Protein AF-A0A919BCG2-F1 (afdb_monomer_lite)

Foldseek 3Di:
DDQPDDPVLVVLLVVLVVCVVVVNHDPVSVVSNVVSVVSSVVSVCVVVDPPPPPPVPPPDDDD

Radius of gyration: 19.43 Å; chains: 1; bounding box: 44×54×30 Å

pLDDT: mean 78.11, std 19.55, range [44.62, 97.75]

Secondary structure (DSSP, 8-state):
----S-HHHHHHHHHHHHHHHTT---HHHHHHHHHHHHHHHHHHHTTS---------------

Sequence (63 aa):
MDIKMDSDKVKRLNVLFEKVLAESANIIEQKELELLYKEFFEDGREQLGPIAVQRNPDNSLAG

Organism: NCBI:txid1673741

Structure (mmCIF, N/CA/C/O backbone):
data_AF-A0A919BCG2-F1
#
_entry.id   AF-A0A919BCG2-F1
#
loop_
_atom_site.group_PDB
_atom_site.id
_atom_site.type_symbol
_atom_site.label_atom_id
_atom_site.label_alt_id
_atom_site.label_comp_id
_atom_site.label_asym_id
_atom_site.label_entity_id
_atom_site.label_seq_id
_atom_site.pdbx_PDB_ins_code
_atom_site.Cartn_x
_atom_site.Cartn_y
_atom_site.Cartn_z
_atom_site.occupancy
_atom_site.B_iso_or_equiv
_atom_site.auth_seq_id
_atom_site.auth_comp_id
_atom_site.auth_asym_id
_atom_site.auth_atom_id
_atom_site.pdbx_PDB_model_num
ATOM 1 N N . MET A 1 1 ? 8.333 0.185 -20.901 1.00 46.69 1 MET A N 1
ATOM 2 C CA . MET A 1 1 ? 8.730 0.686 -19.571 1.00 46.69 1 MET A CA 1
ATOM 3 C C . MET A 1 1 ? 8.388 -0.443 -18.627 1.00 46.69 1 MET A C 1
ATOM 5 O O . MET A 1 1 ? 7.268 -0.521 -18.142 1.00 46.69 1 MET A O 1
ATOM 9 N N . ASP A 1 2 ? 9.284 -1.419 -18.547 1.00 55.16 2 ASP A N 1
ATOM 10 C CA . ASP A 1 2 ? 9.065 -2.629 -17.765 1.00 55.16 2 ASP A CA 1
ATOM 11 C C . ASP A 1 2 ? 9.377 -2.290 -16.311 1.00 55.16 2 ASP A C 1
ATOM 13 O O . ASP A 1 2 ? 10.525 -2.026 -15.956 1.00 55.16 2 ASP A O 1
ATOM 17 N N . ILE A 1 3 ? 8.325 -2.196 -15.501 1.00 56.16 3 ILE A N 1
ATOM 18 C CA . ILE A 1 3 ? 8.432 -2.125 -14.046 1.00 56.16 3 ILE A CA 1
ATOM 19 C C . ILE A 1 3 ? 9.063 -3.458 -13.621 1.00 56.16 3 ILE A C 1
ATOM 21 O O . ILE A 1 3 ? 8.515 -4.517 -13.924 1.00 56.16 3 ILE A O 1
ATOM 25 N N . LYS A 1 4 ? 10.241 -3.419 -13.000 1.00 70.94 4 LYS A N 1
ATOM 26 C CA . LYS A 1 4 ? 11.023 -4.599 -12.592 1.00 70.94 4 LYS A CA 1
ATOM 27 C C . LYS A 1 4 ? 10.479 -5.214 -11.292 1.00 70.94 4 LYS A C 1
ATOM 29 O O . LYS A 1 4 ? 10.819 -6.353 -10.974 1.00 70.94 4 LYS A O 1
ATOM 34 N N . MET A 1 5 ? 9.631 -4.488 -10.560 1.00 80.56 5 MET A N 1
ATOM 35 C CA . MET A 1 5 ? 8.918 -4.981 -9.380 1.00 80.56 5 MET A CA 1
ATOM 36 C C . MET A 1 5 ? 8.065 -6.221 -9.693 1.00 80.56 5 MET A C 1
ATOM 38 O O . MET A 1 5 ? 7.339 -6.279 -10.686 1.00 80.56 5 MET A O 1
ATOM 42 N N . ASP A 1 6 ? 8.134 -7.206 -8.797 1.00 86.50 6 ASP A N 1
ATOM 43 C CA . ASP A 1 6 ? 7.439 -8.486 -8.927 1.00 86.50 6 ASP A CA 1
ATOM 44 C C . ASP 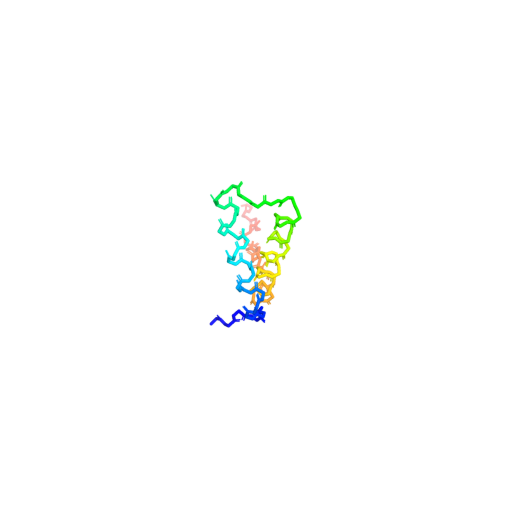A 1 6 ? 5.905 -8.330 -9.029 1.00 86.50 6 ASP A C 1
ATOM 46 O O . ASP A 1 6 ? 5.295 -7.487 -8.363 1.00 86.50 6 ASP A O 1
ATOM 50 N N . SER A 1 7 ? 5.264 -9.174 -9.846 1.00 87.69 7 SER A N 1
ATOM 51 C CA . SER A 1 7 ? 3.817 -9.119 -10.098 1.00 87.69 7 SER A CA 1
ATOM 52 C C . SER A 1 7 ? 2.979 -9.258 -8.825 1.00 87.69 7 SER A C 1
ATOM 54 O O . SER A 1 7 ? 1.952 -8.590 -8.688 1.00 87.69 7 SER A O 1
ATOM 56 N N . ASP A 1 8 ? 3.405 -10.087 -7.875 1.00 92.12 8 ASP A N 1
ATOM 57 C CA . ASP A 1 8 ? 2.682 -10.281 -6.622 1.00 92.12 8 ASP A CA 1
ATOM 58 C C . ASP A 1 8 ? 2.844 -9.076 -5.700 1.00 92.12 8 ASP A C 1
ATOM 60 O O . ASP A 1 8 ? 1.878 -8.671 -5.046 1.00 92.12 8 ASP A O 1
ATOM 64 N N . LYS A 1 9 ? 4.005 -8.413 -5.730 1.00 91.81 9 LYS A N 1
ATOM 65 C CA . LYS A 1 9 ? 4.191 -7.128 -5.046 1.00 91.81 9 LYS A CA 1
ATOM 66 C C . LYS A 1 9 ? 3.305 -6.037 -5.646 1.00 91.81 9 LYS A C 1
ATOM 68 O O . LYS A 1 9 ? 2.733 -5.251 -4.895 1.00 91.81 9 LYS A O 1
ATOM 73 N N . VAL A 1 10 ? 3.133 -6.001 -6.970 1.00 91.12 10 VAL A N 1
ATOM 74 C CA . VAL A 1 10 ? 2.247 -5.021 -7.633 1.00 91.12 10 VAL A CA 1
ATOM 75 C C . VAL A 1 10 ? 0.786 -5.271 -7.260 1.00 91.12 10 VAL A C 1
ATOM 77 O O . VAL A 1 10 ? 0.067 -4.335 -6.910 1.00 91.12 10 VAL A O 1
ATOM 80 N N . LYS A 1 11 ? 0.343 -6.534 -7.248 1.00 94.69 11 LYS A N 1
ATOM 81 C CA . LYS A 1 11 ? -0.999 -6.891 -6.758 1.00 94.69 11 LYS A CA 1
ATOM 82 C C . LYS A 1 11 ? -1.183 -6.482 -5.299 1.00 94.69 11 LYS A C 1
ATOM 84 O O . LYS A 1 11 ? -2.219 -5.922 -4.948 1.00 94.69 11 LYS A O 1
ATOM 89 N N . ARG A 1 12 ? -0.181 -6.736 -4.451 1.00 96.56 12 ARG A N 1
ATOM 90 C CA . ARG A 1 12 ? -0.217 -6.368 -3.033 1.00 96.56 12 ARG A CA 1
ATOM 91 C C . ARG A 1 12 ? -0.301 -4.855 -2.839 1.00 96.56 12 ARG A C 1
ATOM 93 O O . ARG A 1 12 ? -1.118 -4.413 -2.036 1.00 96.56 12 ARG A O 1
ATOM 100 N N . LEU A 1 13 ? 0.471 -4.083 -3.605 1.00 95.12 13 LEU A N 1
ATOM 101 C CA . LEU A 1 13 ? 0.417 -2.620 -3.620 1.00 95.12 13 LEU A CA 1
ATOM 102 C C . LEU A 1 13 ? -1.001 -2.136 -3.945 1.00 95.12 13 LEU A C 1
ATOM 104 O O . LEU A 1 13 ? -1.547 -1.337 -3.190 1.00 95.12 13 LEU A O 1
ATOM 108 N N . ASN A 1 14 ? -1.629 -2.673 -4.996 1.00 95.06 14 ASN A N 1
ATOM 109 C CA . ASN A 1 14 ? -2.993 -2.293 -5.381 1.00 95.06 14 ASN A CA 1
ATOM 110 C C . ASN A 1 14 ? -4.019 -2.597 -4.279 1.00 95.06 14 ASN A C 1
ATOM 112 O O . ASN A 1 14 ? -4.821 -1.735 -3.934 1.00 95.06 14 ASN A O 1
ATOM 116 N N . VAL A 1 15 ? -3.958 -3.787 -3.671 1.00 97.62 15 VAL A N 1
ATOM 117 C CA . VAL A 1 15 ? -4.867 -4.165 -2.574 1.00 97.62 15 VAL A CA 1
ATOM 118 C C . VAL A 1 15 ? -4.716 -3.228 -1.375 1.00 97.62 15 VAL A C 1
ATOM 120 O O . VAL A 1 15 ? -5.706 -2.802 -0.784 1.00 97.62 15 VAL A O 1
ATOM 123 N N . LEU A 1 16 ? -3.482 -2.903 -0.991 1.00 97.69 16 LEU A N 1
ATOM 124 C CA . LEU A 1 16 ? -3.226 -1.998 0.129 1.00 97.69 16 LEU A CA 1
ATOM 125 C C . LEU A 1 16 ? -3.673 -0.567 -0.187 1.00 97.69 16 LEU A C 1
ATOM 127 O O . LEU A 1 16 ? -4.232 0.101 0.681 1.00 97.69 16 LEU A O 1
ATOM 131 N N . PHE A 1 17 ? -3.488 -0.120 -1.429 1.00 96.06 17 PHE A N 1
ATOM 132 C CA . PHE A 1 17 ? -3.971 1.173 -1.899 1.00 96.06 17 PHE A CA 1
ATOM 133 C C . PHE A 1 17 ? -5.499 1.275 -1.807 1.00 96.06 17 PHE A C 1
ATOM 135 O O . PHE A 1 17 ? -6.014 2.222 -1.215 1.00 96.06 17 PHE A O 1
ATOM 142 N N . GLU A 1 18 ? -6.227 0.269 -2.296 1.00 97.75 18 GLU A N 1
ATOM 143 C CA . GLU A 1 18 ? -7.689 0.200 -2.174 1.00 97.75 18 GLU A CA 1
ATOM 144 C C . GLU A 1 18 ? -8.143 0.220 -0.709 1.00 97.75 18 GLU A C 1
ATOM 146 O O . GLU A 1 18 ? -9.086 0.931 -0.362 1.00 97.75 18 GLU A O 1
ATOM 151 N N . LYS A 1 19 ? -7.446 -0.499 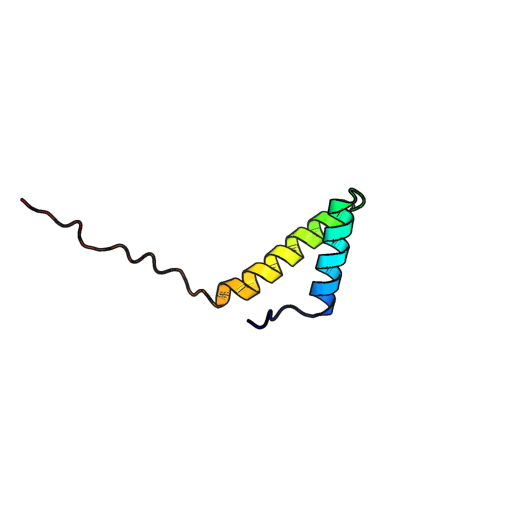0.179 1.00 97.38 19 LYS A N 1
ATOM 152 C CA . LYS A 1 19 ? -7.753 -0.486 1.616 1.00 97.38 19 LYS A CA 1
ATOM 153 C C . LYS A 1 19 ? -7.551 0.881 2.258 1.00 97.38 19 LYS A C 1
ATOM 155 O O . LYS A 1 19 ? -8.354 1.258 3.112 1.00 97.38 19 LYS A O 1
ATOM 160 N N . VAL A 1 20 ? -6.498 1.606 1.878 1.00 96.19 20 VAL A N 1
ATOM 161 C CA . VAL A 1 20 ? -6.251 2.973 2.359 1.00 96.19 20 VAL A CA 1
ATOM 162 C C . VAL A 1 20 ? -7.333 3.923 1.850 1.00 96.19 20 VAL A C 1
ATOM 164 O O . VAL A 1 20 ? -7.860 4.694 2.646 1.00 96.19 20 VAL A O 1
ATOM 167 N N . LEU A 1 21 ? -7.728 3.822 0.575 1.00 95.69 21 LEU A N 1
ATOM 168 C CA . LEU A 1 21 ? -8.844 4.603 0.023 1.00 95.69 21 LEU A CA 1
ATOM 169 C C . LEU A 1 21 ? -10.179 4.299 0.712 1.00 95.69 21 LEU A C 1
ATOM 171 O O . LEU A 1 21 ? -11.005 5.191 0.871 1.00 95.69 21 LEU A O 1
ATOM 175 N N . ALA A 1 22 ? -10.384 3.051 1.129 1.00 97.56 22 ALA A N 1
ATOM 176 C CA . ALA A 1 22 ? -11.556 2.623 1.884 1.00 97.56 22 ALA A CA 1
ATOM 177 C C . ALA A 1 22 ? -11.450 2.891 3.400 1.00 97.56 22 AL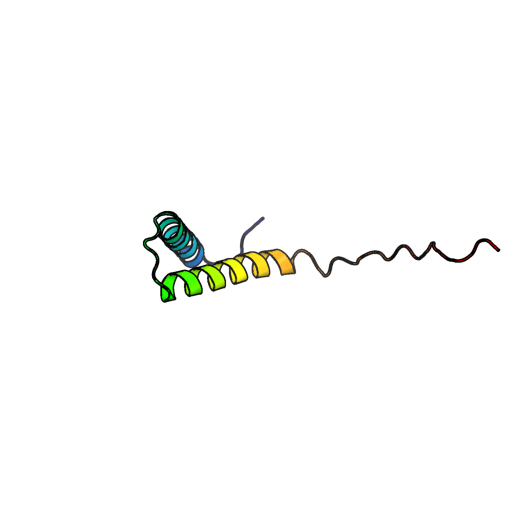A A C 1
ATOM 179 O O . ALA A 1 22 ? -12.288 2.396 4.149 1.00 97.56 22 ALA A O 1
ATOM 180 N N . GLU A 1 23 ? -10.407 3.594 3.865 1.00 96.06 23 GLU A N 1
ATOM 181 C CA . GLU A 1 23 ? -10.139 3.884 5.288 1.00 96.06 23 GLU A CA 1
ATOM 182 C C . GLU A 1 23 ? -10.101 2.627 6.186 1.00 96.06 23 GLU A C 1
ATOM 184 O O . GLU A 1 23 ? -10.320 2.676 7.394 1.00 96.06 23 GLU A O 1
ATOM 189 N N . SER A 1 24 ? -9.799 1.471 5.589 1.00 97.19 24 SER A N 1
ATOM 190 C CA . SER A 1 24 ? -9.834 0.149 6.233 1.00 97.19 24 SER A CA 1
ATOM 191 C C . SER A 1 24 ? -8.446 -0.459 6.454 1.00 97.19 24 SER A C 1
ATOM 193 O O . SER A 1 24 ? -8.323 -1.533 7.045 1.00 97.19 24 SER A O 1
ATOM 195 N N . ALA A 1 25 ? -7.395 0.222 5.988 1.00 96.62 25 ALA A N 1
ATOM 196 C CA . ALA A 1 25 ? -6.013 -0.194 6.176 1.00 96.62 25 ALA A CA 1
ATOM 197 C C . ALA A 1 25 ? -5.532 0.085 7.604 1.00 96.62 25 ALA A C 1
ATOM 199 O O . ALA A 1 25 ? -5.600 1.216 8.093 1.00 96.62 25 ALA A O 1
ATOM 200 N N . ASN A 1 26 ? -4.963 -0.930 8.249 1.00 96.88 26 ASN A N 1
ATOM 201 C CA . ASN A 1 26 ? -4.323 -0.757 9.550 1.00 96.88 26 ASN A CA 1
ATOM 202 C C . ASN A 1 26 ? -2.912 -0.137 9.430 1.00 96.88 26 ASN A C 1
ATOM 204 O O . ASN A 1 26 ? -2.352 -0.010 8.344 1.00 96.88 26 ASN A O 1
ATOM 208 N N . ILE A 1 27 ? -2.302 0.222 10.564 1.00 97.25 27 ILE A N 1
ATOM 209 C CA . ILE A 1 27 ? -0.981 0.883 10.607 1.00 97.25 27 ILE A CA 1
ATOM 210 C C . ILE A 1 27 ? 0.125 0.033 9.954 1.00 97.25 27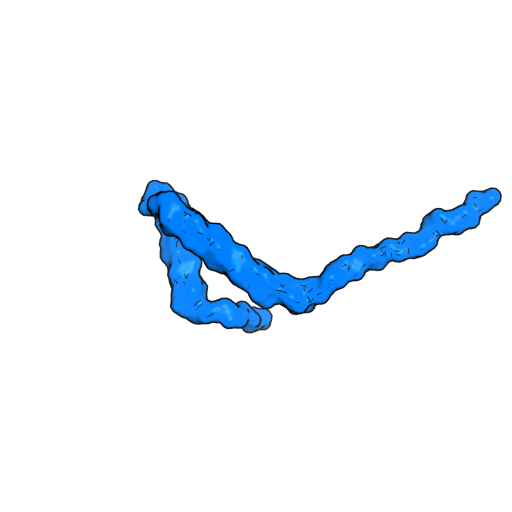 ILE A C 1
ATOM 212 O O . ILE A 1 27 ? 1.054 0.578 9.360 1.00 97.25 27 ILE A O 1
ATOM 216 N N . ILE A 1 28 ? 0.052 -1.296 10.065 1.00 97.56 28 ILE A N 1
ATOM 217 C CA . ILE A 1 28 ? 1.037 -2.202 9.456 1.00 97.56 28 ILE A CA 1
ATOM 218 C C . ILE A 1 28 ? 0.879 -2.174 7.933 1.00 97.56 28 ILE A C 1
ATOM 220 O O . ILE A 1 28 ? 1.864 -2.020 7.221 1.00 97.56 28 ILE A O 1
ATOM 224 N N . GLU A 1 29 ? -0.359 -2.247 7.450 1.00 97.38 29 GLU A N 1
ATOM 225 C CA . GLU A 1 29 ? -0.710 -2.185 6.028 1.00 97.38 29 GLU A CA 1
ATOM 226 C C . GLU A 1 29 ? -0.341 -0.838 5.392 1.00 97.38 29 GLU A C 1
ATOM 228 O O . GLU A 1 29 ? 0.157 -0.805 4.271 1.00 97.38 29 GLU A O 1
ATOM 233 N N . GLN A 1 30 ? -0.514 0.269 6.119 1.00 96.56 30 GLN A N 1
ATOM 234 C CA . GLN A 1 30 ? -0.091 1.599 5.667 1.00 96.56 30 GLN A CA 1
ATOM 235 C C . GLN A 1 30 ? 1.434 1.681 5.502 1.00 96.56 30 GLN A C 1
ATOM 237 O O . GLN A 1 30 ? 1.919 2.128 4.466 1.00 96.56 30 GLN A O 1
ATOM 242 N N . LYS A 1 31 ? 2.201 1.180 6.480 1.00 97.06 31 LYS A N 1
ATOM 243 C CA . LYS A 1 31 ? 3.670 1.119 6.384 1.00 97.06 31 LYS A CA 1
ATOM 244 C C . LYS A 1 31 ? 4.141 0.191 5.267 1.00 97.06 31 LYS A C 1
ATOM 246 O O . LYS A 1 31 ? 5.119 0.490 4.589 1.00 97.06 31 LYS A O 1
ATOM 251 N N . GLU A 1 32 ? 3.458 -0.935 5.074 1.00 96.38 32 GLU A N 1
ATOM 252 C CA . GLU A 1 32 ? 3.733 -1.856 3.969 1.00 96.38 32 GLU A CA 1
ATOM 253 C C . GLU A 1 32 ? 3.510 -1.161 2.617 1.00 96.38 32 GLU A C 1
ATOM 255 O O . GLU A 1 32 ? 4.362 -1.249 1.734 1.00 96.38 32 GLU A O 1
ATOM 260 N N . LEU A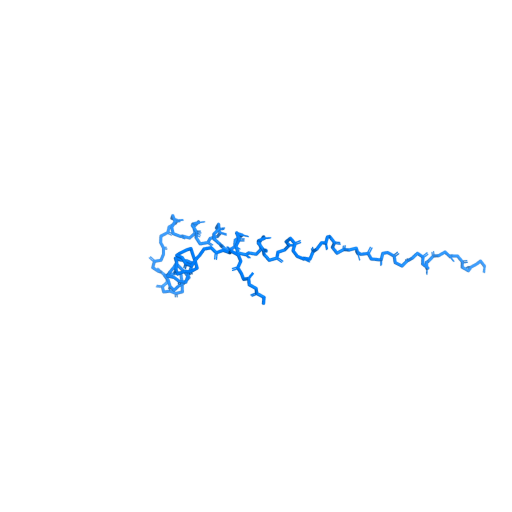 1 33 ? 2.418 -0.401 2.478 1.00 96.25 33 LEU A N 1
ATOM 261 C CA . LEU A 1 33 ? 2.124 0.376 1.275 1.00 96.25 33 LEU A CA 1
ATOM 262 C C . LEU A 1 33 ? 3.202 1.433 0.987 1.00 96.25 33 LEU A C 1
ATOM 264 O O . LEU A 1 33 ? 3.635 1.557 -0.157 1.00 96.25 33 LEU A O 1
ATOM 268 N N . GLU A 1 34 ? 3.665 2.166 2.004 1.00 95.12 34 GLU A N 1
ATOM 269 C CA . GLU A 1 34 ? 4.749 3.153 1.861 1.00 95.12 34 GLU A CA 1
ATOM 270 C C . GLU A 1 34 ? 6.045 2.516 1.337 1.00 95.12 34 GLU A C 1
ATOM 272 O O . GLU A 1 34 ? 6.694 3.064 0.440 1.00 95.12 34 GLU A O 1
ATOM 277 N N . LEU A 1 35 ? 6.413 1.342 1.860 1.00 93.81 35 LEU A N 1
ATOM 278 C CA . LEU A 1 35 ? 7.599 0.607 1.418 1.00 93.81 35 LEU A CA 1
ATOM 279 C C . LEU A 1 35 ? 7.462 0.114 -0.026 1.00 93.81 35 LEU A C 1
ATOM 281 O O . LEU A 1 35 ? 8.405 0.257 -0.803 1.00 93.81 35 LEU A O 1
ATOM 285 N N . LEU A 1 36 ? 6.294 -0.415 -0.401 1.00 93.12 36 LEU A N 1
ATOM 286 C CA . LEU A 1 36 ? 6.035 -0.891 -1.763 1.00 93.12 36 LEU A CA 1
ATOM 287 C C . LEU A 1 36 ? 6.048 0.253 -2.782 1.00 93.12 36 LEU A C 1
ATOM 289 O O . LEU A 1 36 ? 6.609 0.097 -3.863 1.00 93.12 36 LEU A O 1
ATOM 293 N N . TYR A 1 37 ? 5.499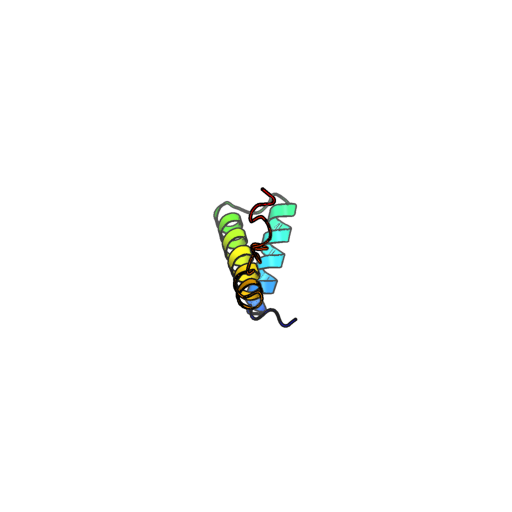 1.421 -2.437 1.00 91.81 37 TYR A N 1
ATOM 294 C CA . TYR A 1 37 ? 5.614 2.611 -3.283 1.00 91.81 37 TYR A CA 1
ATOM 295 C C . TYR A 1 37 ? 7.063 3.051 -3.450 1.00 91.81 37 TYR A C 1
ATOM 297 O O . TYR A 1 37 ? 7.483 3.386 -4.558 1.00 91.81 37 TYR A O 1
ATOM 305 N N . LYS A 1 38 ? 7.837 3.055 -2.360 1.00 89.88 38 LYS A N 1
ATOM 306 C CA . LYS A 1 38 ? 9.254 3.405 -2.414 1.00 89.88 38 LYS A CA 1
ATOM 307 C C . LYS A 1 38 ? 10.017 2.457 -3.340 1.00 89.88 38 LYS A C 1
ATOM 309 O O . LYS A 1 38 ? 10.716 2.947 -4.219 1.00 89.88 38 LYS A O 1
ATOM 314 N N . GLU A 1 39 ? 9.821 1.147 -3.194 1.00 87.75 39 GLU A N 1
ATOM 315 C CA . GLU A 1 39 ? 10.424 0.134 -4.068 1.00 87.75 39 GLU A CA 1
ATOM 316 C C . GLU A 1 39 ? 10.038 0.371 -5.536 1.00 87.75 39 GLU A C 1
ATOM 318 O O . GLU A 1 39 ? 10.911 0.461 -6.394 1.00 87.75 39 GLU A O 1
ATOM 323 N N . PHE A 1 40 ? 8.749 0.579 -5.815 1.00 84.69 40 PHE A N 1
ATOM 324 C CA . PHE A 1 40 ? 8.234 0.849 -7.159 1.00 84.69 40 PHE A CA 1
ATOM 325 C C . PHE A 1 40 ? 8.873 2.088 -7.812 1.00 84.69 40 PHE A C 1
ATOM 327 O O . PHE A 1 40 ? 9.222 2.074 -8.993 1.00 84.69 40 PHE A O 1
ATOM 334 N N . PHE A 1 41 ? 9.039 3.178 -7.055 1.00 79.62 41 PHE A N 1
ATOM 335 C CA . PHE A 1 41 ? 9.669 4.399 -7.561 1.00 79.62 41 PHE A CA 1
ATOM 336 C C . PHE A 1 41 ? 11.188 4.280 -7.681 1.00 79.62 41 PHE A C 1
ATOM 338 O O . PHE A 1 41 ? 11.752 4.825 -8.626 1.00 79.62 41 PHE A O 1
ATOM 345 N N . GLU A 1 42 ? 11.864 3.623 -6.739 1.00 79.62 42 GLU A N 1
ATOM 346 C CA . GLU A 1 42 ? 13.320 3.429 -6.775 1.00 79.62 42 GLU A CA 1
ATOM 347 C C . GLU A 1 42 ? 13.736 2.553 -7.958 1.00 79.62 42 GLU A C 1
ATOM 349 O O . GLU A 1 42 ? 14.678 2.897 -8.672 1.00 79.62 42 GLU A O 1
ATOM 354 N N . ASP A 1 43 ? 12.950 1.522 -8.250 1.00 67.25 43 ASP A N 1
ATOM 355 C CA . ASP A 1 43 ? 13.116 0.653 -9.413 1.00 67.25 43 ASP A CA 1
ATOM 356 C C . ASP A 1 43 ? 12.968 1.412 -10.753 1.00 67.25 43 ASP A C 1
ATOM 358 O O . ASP A 1 43 ? 13.679 1.156 -11.729 1.00 67.25 43 ASP A O 1
ATOM 362 N N . GLY A 1 44 ? 12.110 2.438 -10.789 1.00 60.81 44 GLY A N 1
ATOM 363 C CA . GLY A 1 44 ? 12.003 3.368 -11.918 1.00 60.81 44 GLY A CA 1
ATOM 364 C C . GLY A 1 44 ? 13.071 4.474 -11.944 1.00 60.81 44 GLY A C 1
ATOM 365 O O . GLY A 1 44 ? 13.370 5.014 -13.012 1.00 60.81 44 GLY A O 1
ATOM 366 N N . ARG A 1 45 ? 13.661 4.833 -10.793 1.00 56.19 45 ARG A N 1
ATOM 367 C CA . ARG A 1 45 ? 14.616 5.950 -10.668 1.00 56.19 45 ARG A CA 1
ATOM 368 C C . ARG A 1 45 ? 16.063 5.589 -10.980 1.00 56.19 45 ARG A C 1
ATOM 370 O O . ARG A 1 45 ? 16.798 6.495 -11.353 1.00 56.19 45 ARG A O 1
ATOM 377 N N . GLU A 1 46 ? 16.468 4.320 -10.947 1.00 53.41 46 GLU A N 1
ATOM 378 C CA . GLU A 1 46 ? 17.788 3.927 -11.479 1.00 53.41 46 GLU A CA 1
ATOM 379 C C . GLU A 1 46 ? 17.927 4.171 -12.996 1.00 53.41 46 GLU A C 1
ATOM 381 O O . GLU A 1 46 ? 19.042 4.296 -13.500 1.00 53.41 46 GLU A O 1
ATOM 386 N N . GLN A 1 47 ? 16.818 4.287 -13.740 1.00 50.78 47 GLN A N 1
ATOM 387 C CA . GLN A 1 47 ? 16.854 4.560 -15.187 1.00 50.78 47 GLN A CA 1
ATOM 388 C C . GLN A 1 47 ? 17.028 6.045 -15.521 1.00 50.78 47 GLN A C 1
ATOM 390 O O . GLN A 1 47 ? 17.534 6.386 -16.590 1.00 50.78 47 GLN A O 1
ATOM 395 N N . LEU A 1 48 ? 16.659 6.936 -14.601 1.00 52.38 48 LEU A N 1
ATOM 396 C CA . LEU A 1 48 ? 17.045 8.337 -14.664 1.00 52.38 48 LEU A CA 1
ATOM 397 C C . LEU A 1 48 ? 18.312 8.472 -13.828 1.00 52.38 48 LEU A C 1
ATOM 399 O O . LEU A 1 48 ? 18.267 8.919 -12.681 1.00 52.38 48 LEU A O 1
ATOM 403 N N . GLY A 1 49 ? 19.447 8.063 -14.413 1.00 50.41 49 GLY A N 1
ATOM 404 C CA . GLY A 1 49 ? 20.769 8.403 -13.885 1.00 50.41 49 GLY A CA 1
ATOM 405 C C . GLY A 1 49 ? 20.786 9.869 -13.439 1.00 50.41 49 GLY A C 1
ATOM 406 O O . GLY A 1 49 ? 20.019 10.658 -14.004 1.00 50.41 49 GLY A O 1
ATOM 407 N N . PRO A 1 50 ? 21.584 10.209 -12.402 1.00 51.91 50 PRO A N 1
ATOM 408 C CA . PRO A 1 50 ? 21.461 11.456 -11.652 1.00 51.91 50 PRO A CA 1
ATOM 409 C C . PRO A 1 50 ? 21.179 12.563 -12.640 1.00 51.91 50 PRO A C 1
ATOM 411 O O . PRO A 1 50 ? 21.980 12.732 -13.560 1.00 51.91 50 PRO A O 1
ATOM 414 N N . ILE A 1 51 ? 20.019 13.224 -12.518 1.00 55.62 51 ILE A N 1
ATOM 415 C CA . ILE A 1 51 ? 19.706 14.371 -13.360 1.00 55.62 51 ILE A CA 1
ATOM 416 C C . ILE A 1 51 ? 20.916 15.272 -13.193 1.00 55.62 51 ILE A C 1
ATOM 418 O O . ILE A 1 51 ? 21.107 15.885 -12.140 1.00 55.62 51 ILE A O 1
ATOM 422 N N . ALA A 1 52 ? 21.784 15.270 -14.203 1.00 53.22 52 ALA A N 1
ATOM 423 C CA . ALA A 1 52 ? 22.811 16.255 -14.336 1.00 53.22 52 ALA A CA 1
ATOM 424 C C . ALA A 1 52 ? 21.979 17.507 -14.532 1.00 53.22 52 ALA A C 1
ATOM 426 O O . ALA A 1 52 ? 21.504 17.795 -15.629 1.00 53.22 52 ALA A O 1
ATOM 427 N N . VAL A 1 53 ? 21.715 18.199 -13.423 1.00 53.69 53 VAL A N 1
ATOM 428 C CA . VAL A 1 53 ? 21.506 19.628 -13.439 1.00 53.69 53 VAL A CA 1
ATOM 429 C C . VAL A 1 53 ? 22.725 20.112 -14.198 1.00 53.69 53 VAL A C 1
ATOM 431 O O . VAL A 1 53 ? 23.820 20.209 -13.641 1.00 53.69 53 VAL A O 1
ATOM 434 N N . GLN A 1 54 ? 22.558 20.293 -15.507 1.00 51.62 54 GLN A N 1
ATOM 435 C CA . GLN A 1 54 ? 23.460 21.080 -16.306 1.00 51.62 54 GLN A CA 1
ATOM 436 C C . GLN A 1 54 ? 23.358 22.453 -15.660 1.00 51.62 54 GLN A C 1
ATOM 438 O O . GLN A 1 54 ? 22.455 23.239 -15.939 1.00 51.62 54 GLN A O 1
ATOM 443 N N . ARG A 1 55 ? 24.225 22.693 -14.672 1.00 52.53 55 ARG A N 1
ATOM 444 C CA . ARG A 1 55 ? 24.600 24.038 -14.287 1.00 52.53 55 ARG A CA 1
ATOM 445 C C . ARG A 1 55 ? 25.127 24.627 -15.581 1.00 52.53 55 ARG A C 1
ATOM 447 O O . ARG A 1 55 ? 26.252 24.320 -15.956 1.00 52.53 55 ARG A O 1
ATOM 454 N N . ASN A 1 56 ? 24.287 25.381 -16.283 1.00 50.41 56 ASN A N 1
ATOM 455 C CA . ASN A 1 56 ? 24.741 26.246 -17.357 1.00 50.41 56 ASN A CA 1
ATOM 456 C C . ASN A 1 56 ? 25.895 27.071 -16.767 1.00 50.41 56 ASN A C 1
ATOM 458 O O . ASN A 1 56 ? 25.659 27.791 -15.793 1.00 50.41 56 ASN A O 1
ATOM 462 N N . PRO A 1 57 ? 27.139 26.934 -17.258 1.00 55.81 57 PRO A N 1
ATOM 463 C CA . PRO A 1 57 ? 28.257 27.703 -16.725 1.00 55.81 57 PRO A CA 1
ATOM 464 C C . PRO A 1 57 ? 28.238 29.170 -17.189 1.00 55.81 57 PRO A C 1
ATOM 466 O O . PRO A 1 57 ? 29.093 29.946 -16.771 1.00 55.81 57 PRO A O 1
ATOM 469 N N . ASP A 1 58 ? 27.252 29.590 -17.986 1.00 55.03 58 ASP A N 1
ATOM 470 C CA . ASP A 1 58 ? 27.196 30.929 -18.580 1.00 55.03 58 ASP A CA 1
ATOM 471 C C . ASP A 1 58 ? 26.595 31.996 -17.661 1.00 55.03 58 ASP A C 1
ATOM 473 O O . ASP A 1 58 ? 25.691 32.737 -18.033 1.00 55.03 58 ASP A O 1
ATOM 477 N N . ASN A 1 59 ? 27.143 32.118 -16.453 1.00 60.88 59 ASN A N 1
ATOM 478 C CA . ASN A 1 59 ? 27.032 33.364 -15.697 1.00 60.88 59 ASN A CA 1
ATOM 479 C C . ASN A 1 59 ? 28.412 33.874 -15.258 1.00 60.88 59 ASN A C 1
ATOM 481 O O . ASN A 1 59 ? 28.598 34.338 -14.134 1.00 60.88 59 ASN A O 1
ATOM 485 N N . SER A 1 60 ? 29.389 33.782 -16.166 1.00 58.72 60 SER A N 1
ATOM 486 C CA . SER A 1 60 ? 30.646 34.524 -16.076 1.00 58.72 60 SER A CA 1
ATOM 487 C C . SER A 1 60 ? 30.518 35.862 -16.806 1.00 58.72 60 SER A C 1
ATOM 489 O O . SER A 1 60 ? 30.567 35.918 -18.028 1.00 58.72 60 SER A O 1
ATOM 491 N N . LEU A 1 61 ? 30.379 36.920 -16.004 1.00 56.66 61 LEU A N 1
ATOM 492 C CA . LEU A 1 61 ? 31.026 38.229 -16.166 1.00 56.66 61 LEU A CA 1
ATOM 493 C C . LEU A 1 61 ? 30.971 38.872 -17.568 1.00 56.66 61 LEU A C 1
ATOM 495 O O . LEU A 1 61 ? 31.876 38.694 -18.379 1.00 56.66 61 LEU A O 1
ATOM 499 N N . ALA A 1 62 ? 29.998 39.759 -17.780 1.00 52.34 62 ALA A N 1
ATOM 500 C CA . ALA A 1 62 ? 30.246 40.957 -18.580 1.00 52.34 62 ALA A CA 1
ATOM 501 C C . ALA A 1 62 ? 30.708 42.057 -17.611 1.00 52.34 62 ALA A C 1
ATOM 503 O O . ALA A 1 62 ? 29.966 42.417 -16.693 1.00 52.34 62 ALA A O 1
ATOM 504 N N . GLY A 1 63 ? 31.971 42.465 -17.757 1.00 44.62 63 GLY A N 1
ATOM 505 C CA . GLY A 1 63 ? 32.560 43.613 -17.064 1.00 44.62 63 GLY A CA 1
ATOM 506 C C . GLY A 1 63 ? 32.201 44.945 -17.702 1.00 44.62 63 GLY A C 1
ATOM 507 O O . GLY A 1 63 ? 31.390 44.958 -18.655 1.00 44.62 63 GLY A O 1
#